Protein AF-A0A9J6GQZ3-F1 (afdb_monomer_lite)

Secondary structure (DSSP, 8-state):
-PPPPPEE--SHHHHHHHHHHHTTS-----EE-SS-SPPGGGG-GGGGGGSTTSTTS---BPPP-TTS-TTSGGG--B---S-S-------

InterPro domains:
  IPR012132 Glucose-methanol-choline oxidoreductase [PTHR11552] (8-71)
  IPR036188 FAD/NAD(P)-binding domain superfamily [G3DSA:3.50.50.60] (8-39)
  IPR036188 FAD/NAD(P)-binding domain superfamily [SSF51905] (8-67)

Foldseek 3Di:
DDADDAQEAPPPVSVVVCCVQCVVVPHDHHYHAPADADDVLVVDVVCVVVCAPHRFFPQDKDQQDPPACPVDVSNMDGDGDGTSHDDDPDD

Sequence (91 aa):
MSLPPPAVGAGSAGCALANRLTADGTARVLLLEAGGLEDGAVQVPFFSPLLQRTEVDWDYTSEPQRNASFSFDGQVSTLINHSKHFNFLNN

Organism: Haemaphysalis longicornis (NCBI:txid44386)

Structure (mmCIF, N/CA/C/O backbone):
data_AF-A0A9J6GQZ3-F1
#
_entry.id   AF-A0A9J6GQZ3-F1
#
loop_
_atom_site.group_PDB
_atom_site.id
_atom_site.type_symbol
_atom_site.label_atom_id
_atom_site.label_alt_id
_atom_site.label_comp_id
_atom_site.label_asym_id
_atom_site.label_entity_id
_atom_site.label_seq_id
_atom_site.pdbx_PDB_ins_code
_atom_site.Cartn_x
_atom_site.Cartn_y
_atom_site.Cartn_z
_atom_site.occupancy
_atom_site.B_iso_or_equiv
_atom_site.auth_seq_id
_atom_site.auth_comp_id
_atom_site.auth_asym_id
_atom_site.auth_atom_id
_atom_site.pdbx_PDB_model_num
ATOM 1 N N . MET A 1 1 ? -21.780 17.700 15.321 1.00 57.16 1 MET A N 1
ATOM 2 C CA . MET A 1 1 ? -20.348 17.454 15.591 1.00 57.16 1 MET A CA 1
ATOM 3 C C . MET A 1 1 ? -19.683 17.187 14.250 1.00 57.16 1 MET A C 1
ATOM 5 O O . MET A 1 1 ? -20.202 16.367 13.505 1.00 57.16 1 MET A O 1
ATOM 9 N N . SER A 1 2 ? -18.656 17.958 13.887 1.00 68.75 2 SER A N 1
ATOM 10 C CA . SER A 1 2 ? -17.925 17.774 12.623 1.00 68.75 2 SER A CA 1
ATOM 11 C C . SER A 1 2 ? -17.145 16.464 12.680 1.00 68.75 2 SER A C 1
ATOM 13 O O . SER A 1 2 ? -16.508 16.202 13.698 1.00 68.75 2 SER A O 1
ATOM 15 N N . LEU A 1 3 ? -17.178 15.657 11.618 1.00 66.94 3 LEU A N 1
ATOM 16 C CA . LEU A 1 3 ? -16.279 14.508 11.518 1.00 66.94 3 LEU A CA 1
ATOM 17 C C . LEU A 1 3 ? -14.833 15.011 11.362 1.00 66.94 3 LEU A C 1
ATOM 19 O O . LEU A 1 3 ? -14.631 16.060 10.737 1.00 66.94 3 LEU A O 1
ATOM 23 N N . PRO A 1 4 ? -13.834 14.308 11.925 1.00 73.44 4 PRO A N 1
ATOM 24 C CA . PRO A 1 4 ? -12.439 14.559 11.589 1.00 73.44 4 PRO A CA 1
ATOM 25 C C . PRO A 1 4 ? -12.202 14.334 10.083 1.00 73.44 4 PRO A C 1
ATOM 27 O O . PRO A 1 4 ? -12.970 13.605 9.443 1.00 73.44 4 PRO A O 1
ATOM 30 N N . PRO A 1 5 ? -11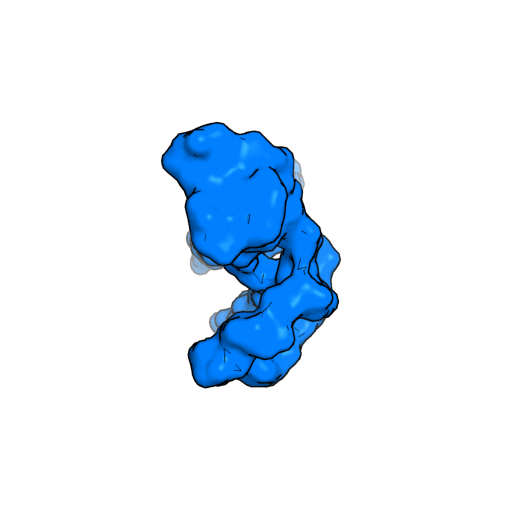.158 14.952 9.497 1.00 78.94 5 PRO A N 1
ATOM 31 C CA . PRO A 1 5 ? -10.794 14.698 8.108 1.00 78.94 5 PRO A CA 1
ATOM 32 C C . PRO A 1 5 ? -10.545 13.197 7.873 1.00 78.94 5 PRO A C 1
ATOM 34 O O . PRO A 1 5 ? -10.103 12.498 8.791 1.00 78.94 5 PRO A O 1
ATOM 37 N N . PRO A 1 6 ? -10.833 12.685 6.663 1.00 80.69 6 PRO A N 1
ATOM 38 C CA . PRO A 1 6 ? -10.639 11.276 6.353 1.00 80.69 6 PRO A CA 1
ATOM 39 C C . PRO A 1 6 ? -9.159 10.891 6.426 1.00 80.69 6 PRO A C 1
ATOM 41 O O . PRO A 1 6 ? -8.282 11.665 6.038 1.00 80.69 6 PRO A O 1
ATOM 44 N N . ALA A 1 7 ? -8.892 9.667 6.877 1.00 85.88 7 ALA A N 1
ATOM 45 C CA . ALA A 1 7 ? -7.593 9.036 6.713 1.00 85.88 7 ALA A CA 1
ATOM 46 C C . ALA A 1 7 ? -7.524 8.442 5.300 1.00 85.88 7 ALA A C 1
ATOM 48 O O . ALA A 1 7 ? -8.351 7.607 4.928 1.00 85.88 7 ALA A O 1
ATOM 49 N N . VAL A 1 8 ? -6.562 8.901 4.501 1.00 89.75 8 VAL A N 1
ATOM 50 C CA . VAL A 1 8 ? -6.349 8.422 3.130 1.00 89.75 8 VAL A CA 1
ATOM 51 C C . VAL A 1 8 ? -5.171 7.451 3.141 1.00 89.75 8 VAL A C 1
ATOM 53 O O . VAL A 1 8 ? -4.047 7.844 3.448 1.00 89.75 8 VAL A O 1
ATOM 56 N N . GLY A 1 9 ? -5.450 6.191 2.825 1.00 87.88 9 GLY A N 1
ATOM 57 C CA . GLY A 1 9 ? -4.546 5.049 2.914 1.00 87.88 9 GLY A CA 1
ATOM 58 C C . GLY A 1 9 ? -4.714 4.273 4.222 1.00 87.88 9 GLY A C 1
ATOM 59 O O . GLY A 1 9 ? -4.445 4.790 5.304 1.00 87.88 9 GLY A O 1
ATOM 60 N N . ALA A 1 10 ? -5.090 3.003 4.115 1.00 88.88 10 ALA A N 1
ATOM 61 C CA . ALA A 1 10 ? -5.118 1.983 5.161 1.00 88.88 10 ALA A CA 1
ATOM 62 C C . ALA A 1 10 ? -3.789 1.211 5.269 1.00 88.88 10 ALA A C 1
ATOM 64 O O . ALA A 1 10 ? -3.750 0.091 5.768 1.00 88.88 10 ALA A O 1
ATOM 65 N N . GLY A 1 11 ? -2.669 1.816 4.867 1.00 85.62 11 GLY A N 1
ATOM 66 C CA . GLY A 1 11 ? -1.341 1.285 5.182 1.00 85.62 11 GLY A CA 1
ATOM 67 C C . GLY A 1 11 ? -1.032 1.330 6.687 1.00 85.62 11 GLY A C 1
ATOM 68 O O . GLY A 1 11 ? -1.821 1.825 7.497 1.00 85.62 11 GLY A O 1
ATOM 69 N N . SER A 1 12 ? 0.165 0.885 7.077 1.00 86.06 12 SER A N 1
ATOM 70 C CA . SER A 1 12 ? 0.573 0.731 8.486 1.00 86.06 12 SER A CA 1
ATOM 71 C C . SER A 1 12 ? 0.295 1.964 9.362 1.00 86.06 12 SER A C 1
ATOM 73 O O . SER A 1 12 ? -0.207 1.842 10.479 1.00 86.06 12 SER A O 1
ATOM 75 N N . ALA A 1 13 ? 0.585 3.167 8.854 1.00 88.38 13 ALA A N 1
ATOM 76 C CA . ALA A 1 13 ? 0.354 4.412 9.588 1.00 88.38 13 ALA A CA 1
ATOM 77 C C . ALA A 1 13 ? -1.135 4.789 9.670 1.00 88.38 13 ALA A C 1
ATOM 79 O O . ALA A 1 13 ? -1.602 5.193 10.736 1.00 88.38 13 ALA A O 1
ATOM 80 N N . GLY A 1 14 ? -1.880 4.636 8.570 1.00 89.31 14 GLY A N 1
ATOM 81 C CA . GLY A 1 14 ? -3.309 4.941 8.518 1.00 89.31 14 GLY A CA 1
ATOM 82 C C . GLY A 1 14 ? -4.118 4.033 9.437 1.00 89.31 14 GLY A C 1
ATOM 83 O O . GLY A 1 14 ? -4.953 4.520 10.200 1.00 89.31 14 GLY A O 1
ATOM 84 N N . CYS A 1 15 ? -3.787 2.739 9.463 1.00 88.81 15 CYS A N 1
ATOM 85 C CA . CYS A 1 15 ? -4.414 1.785 10.370 1.00 88.81 15 CYS A CA 1
ATOM 86 C C . CYS A 1 15 ? -4.101 2.069 11.841 1.00 88.81 15 CYS A C 1
ATOM 88 O O . CYS A 1 15 ? -5.010 2.111 12.672 1.00 88.81 15 CYS A O 1
ATOM 90 N N . ALA A 1 16 ? -2.836 2.341 12.173 1.00 90.75 16 ALA A N 1
ATOM 91 C CA . ALA A 1 16 ? -2.453 2.696 13.537 1.00 90.75 16 ALA A CA 1
ATOM 92 C C . ALA A 1 16 ? -3.134 3.989 14.020 1.00 90.75 16 ALA A C 1
ATOM 94 O O . ALA A 1 16 ? -3.542 4.076 15.180 1.00 90.75 16 ALA A O 1
ATOM 95 N N . LEU A 1 17 ? -3.273 4.987 13.142 1.00 90.38 17 LEU A N 1
ATOM 96 C CA . LEU A 1 17 ? -3.969 6.236 13.444 1.00 90.38 17 LEU A CA 1
ATOM 97 C C . LEU A 1 17 ? -5.467 6.005 13.657 1.00 90.38 17 LEU A C 1
ATOM 99 O O . LEU A 1 17 ? -5.996 6.438 14.678 1.00 90.38 17 LEU A O 1
ATOM 103 N N . ALA A 1 18 ? -6.134 5.315 12.727 1.00 90.62 18 ALA A N 1
ATOM 104 C CA . ALA A 1 18 ? -7.562 5.027 12.819 1.00 90.62 18 ALA A CA 1
ATOM 105 C C . ALA A 1 18 ? -7.889 4.274 14.115 1.00 90.62 18 ALA A C 1
ATOM 107 O O . ALA A 1 18 ? -8.756 4.724 14.856 1.00 90.62 18 ALA A O 1
ATOM 108 N N . ASN A 1 19 ? -7.121 3.227 14.443 1.00 92.75 19 ASN A N 1
ATOM 109 C CA . ASN A 1 19 ? -7.288 2.455 15.676 1.00 92.75 19 ASN A CA 1
ATOM 110 C C . ASN A 1 19 ? -7.194 3.342 16.931 1.00 92.75 19 ASN A C 1
ATOM 112 O O . ASN A 1 19 ? -8.037 3.276 17.821 1.00 92.75 19 ASN A O 1
ATOM 116 N N . ARG A 1 20 ? -6.189 4.226 16.991 1.00 93.00 20 ARG A N 1
ATOM 117 C CA . ARG A 1 20 ? -6.012 5.147 18.126 1.00 93.00 20 ARG A CA 1
ATOM 118 C C . ARG A 1 20 ? -7.141 6.165 18.242 1.00 93.00 20 ARG A C 1
ATOM 120 O O . ARG A 1 20 ? -7.561 6.460 19.353 1.00 93.00 20 ARG A O 1
ATOM 127 N N . LEU A 1 21 ? -7.611 6.708 17.121 1.00 91.94 21 LEU A N 1
ATOM 128 C CA . LEU A 1 21 ? -8.682 7.703 17.114 1.00 91.94 21 LEU A CA 1
ATOM 129 C C . LEU A 1 21 ? -10.026 7.104 17.532 1.00 91.94 21 LEU A C 1
ATOM 131 O O . LEU A 1 21 ? -10.799 7.786 18.190 1.00 91.94 21 LEU A O 1
ATOM 135 N N . THR A 1 22 ? -10.311 5.852 17.173 1.00 92.44 22 THR A N 1
ATOM 136 C CA . THR A 1 22 ? -11.587 5.196 17.501 1.00 92.44 22 THR A CA 1
ATOM 137 C C . THR A 1 22 ? -11.598 4.495 18.861 1.00 92.44 22 THR A C 1
ATOM 139 O O . THR A 1 22 ? -12.637 3.969 19.249 1.00 92.44 22 THR A O 1
ATOM 142 N N . ALA A 1 23 ? -10.477 4.471 19.590 1.00 94.75 23 ALA A N 1
ATOM 143 C CA . ALA A 1 23 ? -10.286 3.631 20.778 1.00 94.75 23 ALA A CA 1
ATOM 144 C C . ALA A 1 23 ? -11.278 3.894 21.928 1.00 94.75 23 ALA A C 1
ATOM 146 O O . ALA A 1 23 ? -11.597 2.977 22.680 1.00 94.75 23 ALA A O 1
ATOM 147 N N . ASP A 1 24 ? -11.767 5.126 22.077 1.00 93.56 24 ASP A N 1
ATOM 148 C CA . ASP A 1 24 ? -12.729 5.505 23.123 1.00 93.56 24 ASP A CA 1
ATOM 149 C C . ASP A 1 24 ? -14.197 5.499 22.649 1.00 93.56 24 ASP A C 1
ATOM 151 O O . ASP A 1 24 ? -15.104 5.808 23.421 1.00 93.56 24 ASP A O 1
ATOM 155 N N . GLY A 1 25 ? -14.443 5.158 21.378 1.00 90.62 25 GLY A N 1
ATOM 156 C CA . GLY A 1 25 ? -15.773 5.118 20.764 1.00 90.62 25 GLY A CA 1
ATOM 157 C C . GLY A 1 25 ? -16.423 6.485 20.513 1.00 90.62 25 GLY A C 1
ATOM 158 O O . GLY A 1 25 ? -17.558 6.536 20.037 1.00 90.62 25 GLY A O 1
ATOM 159 N N . THR A 1 26 ? -15.744 7.596 20.807 1.00 91.31 26 THR A N 1
ATOM 160 C CA . THR A 1 26 ? -16.309 8.948 20.662 1.00 91.31 26 THR A CA 1
ATOM 161 C C . THR A 1 26 ? -16.080 9.540 19.274 1.00 91.31 26 THR A C 1
ATOM 163 O O . THR A 1 26 ? -16.878 10.353 18.799 1.00 91.31 26 THR A O 1
ATOM 166 N N . ALA A 1 27 ? -15.009 9.118 18.599 1.00 89.31 27 ALA A N 1
ATOM 167 C CA . ALA A 1 27 ? -14.682 9.562 17.255 1.00 89.31 27 ALA A CA 1
ATOM 168 C C . ALA A 1 27 ? -15.197 8.585 16.193 1.00 89.31 27 ALA A C 1
ATOM 170 O O . ALA A 1 27 ? -15.104 7.365 16.321 1.00 89.31 27 ALA A O 1
ATOM 171 N N . ARG A 1 28 ? -15.669 9.145 15.078 1.00 90.62 28 ARG A N 1
ATOM 172 C CA . ARG A 1 28 ? -15.971 8.397 13.857 1.00 90.62 28 ARG A CA 1
ATOM 173 C C . ARG A 1 28 ? -14.963 8.782 12.783 1.00 90.62 28 ARG A C 1
ATOM 175 O O . ARG A 1 28 ? -14.890 9.946 12.400 1.00 90.62 28 ARG A O 1
ATOM 182 N N . VAL A 1 29 ? -14.209 7.799 12.301 1.00 90.38 29 VAL A N 1
ATOM 183 C CA . VAL A 1 29 ? -13.169 7.971 11.279 1.00 90.38 29 VAL A CA 1
ATOM 184 C C . VAL A 1 29 ? -13.637 7.345 9.968 1.00 90.38 29 VAL A C 1
ATOM 186 O O . VAL A 1 29 ? -14.188 6.247 9.964 1.00 90.38 29 VAL A O 1
ATOM 189 N N . LEU A 1 30 ? -13.420 8.049 8.857 1.00 91.38 30 LEU A N 1
ATOM 190 C CA . LEU A 1 30 ? -13.526 7.490 7.511 1.00 91.38 30 LEU A CA 1
ATOM 191 C C . LEU A 1 30 ? -12.118 7.123 7.036 1.00 91.38 30 LEU A C 1
ATOM 193 O O . LEU A 1 30 ? -11.266 8.006 6.939 1.00 91.38 30 LEU A O 1
ATOM 197 N N . LEU A 1 31 ? -11.891 5.840 6.756 1.00 89.94 31 LEU A N 1
ATOM 198 C CA . LEU A 1 31 ? -10.641 5.318 6.205 1.00 89.94 31 LEU A CA 1
ATOM 199 C C . LEU A 1 31 ? -10.870 4.936 4.740 1.00 89.94 31 LEU A C 1
ATOM 201 O O . LEU A 1 31 ? -11.770 4.152 4.445 1.00 89.94 31 LEU A O 1
ATOM 205 N N . LEU A 1 32 ? -10.089 5.519 3.833 1.00 91.19 32 LEU A N 1
ATOM 206 C CA . LEU A 1 32 ? -10.170 5.266 2.395 1.00 91.19 32 LEU A CA 1
ATOM 207 C C . LEU A 1 32 ? -8.928 4.500 1.946 1.00 91.19 32 LEU A C 1
ATOM 209 O O . LEU A 1 32 ? -7.823 5.000 2.122 1.00 91.19 32 LEU A O 1
ATOM 213 N N . GLU A 1 33 ? -9.108 3.327 1.345 1.00 88.44 33 GLU A N 1
ATOM 214 C CA . GLU A 1 33 ? -8.031 2.515 0.767 1.00 88.44 33 GLU A CA 1
ATOM 215 C C . GLU A 1 33 ? -8.241 2.387 -0.744 1.00 88.44 33 GLU A C 1
ATOM 217 O O . GLU A 1 33 ? -9.376 2.272 -1.208 1.00 88.44 33 GLU A O 1
ATOM 222 N N . ALA A 1 34 ? -7.156 2.474 -1.513 1.00 89.88 34 ALA A N 1
ATOM 223 C CA . ALA A 1 34 ? -7.207 2.430 -2.970 1.00 89.88 34 ALA A CA 1
ATOM 224 C C . ALA A 1 34 ? -7.190 0.996 -3.512 1.00 89.88 34 ALA A C 1
ATOM 226 O O . ALA A 1 34 ? -7.625 0.762 -4.643 1.00 89.88 34 ALA A O 1
ATOM 227 N N . GLY A 1 35 ? -6.662 0.042 -2.747 1.00 85.25 35 GLY A N 1
ATOM 228 C CA . GLY A 1 35 ? -6.735 -1.365 -3.105 1.00 85.25 35 GLY A CA 1
ATOM 229 C C . GLY A 1 35 ? -8.027 -2.059 -2.707 1.00 85.25 35 GLY A C 1
ATOM 230 O O . GLY A 1 35 ? -8.900 -1.512 -2.038 1.00 85.25 35 GLY A O 1
ATOM 231 N N . GLY A 1 36 ? -8.142 -3.297 -3.172 1.00 83.56 36 GLY A N 1
ATOM 232 C CA . GLY A 1 36 ? -9.177 -4.234 -2.777 1.00 83.56 36 GLY A CA 1
ATOM 233 C C . GLY A 1 36 ? -8.876 -4.963 -1.470 1.00 83.56 36 GLY A C 1
ATOM 234 O O . GLY A 1 36 ? -7.985 -4.616 -0.691 1.00 83.56 36 GLY A O 1
ATOM 235 N N . LEU A 1 37 ? -9.672 -6.003 -1.243 1.00 80.56 37 LEU A N 1
ATOM 236 C CA . LEU A 1 37 ? -9.467 -6.914 -0.131 1.00 80.56 37 LEU A CA 1
ATOM 237 C C . LEU A 1 37 ? -8.164 -7.688 -0.310 1.00 80.56 37 LEU A C 1
ATOM 239 O O . LEU A 1 37 ? -7.717 -7.977 -1.418 1.00 80.56 37 LEU A O 1
ATOM 243 N N . GLU A 1 38 ? -7.576 -8.025 0.822 1.00 76.12 38 GLU A N 1
ATOM 244 C CA . GLU A 1 38 ? -6.341 -8.777 0.886 1.00 76.12 38 GLU A CA 1
ATOM 245 C C . GLU A 1 38 ? -6.475 -10.206 0.333 1.00 76.12 38 GLU A C 1
ATOM 247 O O . GLU A 1 38 ? -7.396 -10.940 0.694 1.00 76.12 38 GLU A O 1
ATOM 252 N N . ASP A 1 39 ? -5.512 -10.602 -0.509 1.00 79.06 39 ASP A N 1
ATOM 253 C CA . ASP A 1 39 ? -5.317 -11.981 -0.970 1.00 79.06 39 ASP A CA 1
ATOM 254 C C . ASP A 1 39 ? -4.445 -12.746 0.042 1.00 79.06 39 ASP A C 1
ATOM 256 O O . ASP A 1 39 ? -3.433 -12.230 0.515 1.00 79.06 39 ASP A O 1
ATOM 260 N N . GLY A 1 40 ? -4.781 -14.002 0.347 1.00 84.00 40 GLY A N 1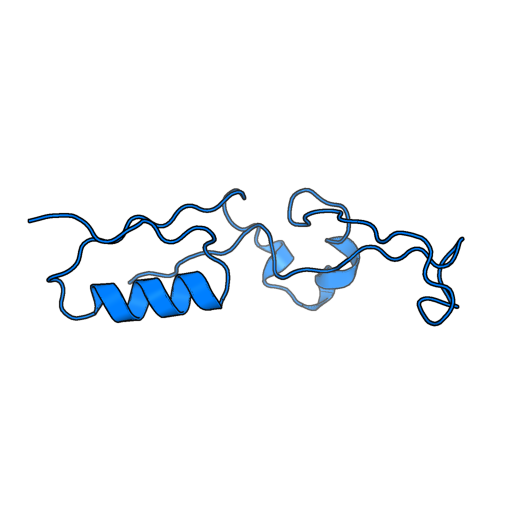
ATOM 261 C CA . GLY A 1 40 ? -3.995 -14.851 1.249 1.00 84.00 40 GLY A CA 1
ATOM 262 C C . GLY A 1 40 ? -2.529 -15.046 0.833 1.00 84.00 40 GLY A C 1
ATOM 263 O O . GLY A 1 40 ? -1.688 -15.326 1.689 1.00 84.00 40 GLY A O 1
ATOM 264 N N . ALA A 1 41 ? -2.182 -14.853 -0.442 1.00 86.94 41 ALA A N 1
ATOM 265 C CA . ALA A 1 41 ? -0.801 -14.892 -0.911 1.00 86.94 41 ALA A CA 1
ATOM 266 C C . ALA A 1 41 ? 0.086 -13.821 -0.251 1.00 86.94 41 ALA A C 1
ATOM 268 O O . ALA A 1 41 ? 1.270 -14.076 -0.026 1.00 86.94 41 ALA A O 1
ATOM 269 N N . VAL A 1 42 ? -0.464 -12.654 0.116 1.00 85.44 42 VAL A N 1
ATOM 270 C CA . VAL A 1 42 ? 0.323 -11.564 0.724 1.00 85.44 42 VAL A CA 1
ATOM 271 C C . VAL A 1 42 ? 0.668 -11.825 2.196 1.00 85.44 42 VAL A C 1
ATOM 273 O O . VAL A 1 42 ? 1.603 -11.227 2.723 1.00 85.44 42 VAL A O 1
ATOM 276 N N . GLN A 1 43 ? -0.027 -12.769 2.840 1.00 85.94 43 GLN A N 1
ATOM 277 C CA . GLN A 1 43 ? 0.235 -13.192 4.220 1.00 85.94 43 GLN A CA 1
ATOM 278 C C . GLN A 1 43 ? 1.400 -14.179 4.343 1.00 85.94 43 GLN A C 1
ATOM 280 O O . GLN A 1 43 ? 1.893 -14.420 5.445 1.00 85.94 43 GLN A O 1
ATOM 285 N N . VAL A 1 44 ? 1.852 -14.771 3.234 1.00 90.12 44 VAL A N 1
ATOM 286 C CA . VAL A 1 44 ? 2.943 -15.749 3.225 1.00 90.12 44 VAL A CA 1
ATOM 287 C C . VAL A 1 44 ? 4.219 -15.067 2.714 1.00 90.12 44 VAL A C 1
ATOM 289 O O . VAL A 1 44 ? 4.343 -14.844 1.509 1.00 90.12 44 VAL A O 1
ATOM 292 N N . PRO A 1 45 ? 5.227 -14.796 3.572 1.00 87.56 45 PRO A N 1
ATOM 293 C CA . PRO A 1 45 ? 6.426 -14.050 3.169 1.00 87.56 45 PRO A CA 1
ATOM 294 C C . PRO A 1 45 ? 7.187 -14.671 1.991 1.00 87.56 45 PRO A C 1
ATOM 296 O O . PRO A 1 45 ? 7.807 -13.957 1.205 1.00 87.56 45 PRO A O 1
ATOM 299 N N . PHE A 1 46 ? 7.107 -15.998 1.838 1.00 93.00 46 PHE A N 1
ATOM 300 C CA . PHE A 1 46 ? 7.728 -16.732 0.735 1.00 93.00 46 PHE A CA 1
ATOM 301 C C . PHE A 1 46 ? 7.249 -16.264 -0.650 1.00 93.00 46 PHE A C 1
ATOM 303 O O . PHE A 1 46 ? 8.028 -16.286 -1.599 1.00 93.00 46 PHE A O 1
ATOM 310 N N . PHE A 1 47 ? 6.000 -15.804 -0.776 1.00 90.56 47 PHE A N 1
ATOM 311 C CA . PHE A 1 47 ? 5.451 -15.346 -2.053 1.00 90.56 47 PHE A CA 1
ATOM 312 C C . PHE A 1 47 ? 5.797 -13.895 -2.394 1.00 90.56 47 PHE A C 1
ATOM 314 O O . PHE A 1 47 ? 5.528 -13.475 -3.515 1.00 90.56 47 PHE A O 1
ATOM 321 N N . SER A 1 48 ? 6.451 -13.139 -1.504 1.00 87.38 48 SER A N 1
ATOM 322 C CA . SER A 1 48 ? 6.770 -11.719 -1.728 1.00 87.38 48 SER A CA 1
ATOM 323 C C . SER A 1 48 ? 7.416 -11.408 -3.095 1.00 87.38 48 SER A C 1
ATOM 325 O O . SER A 1 48 ? 6.968 -10.457 -3.738 1.00 87.38 48 SER A O 1
ATOM 327 N N . PRO A 1 49 ? 8.382 -12.195 -3.619 1.00 87.88 49 PRO A N 1
ATOM 328 C CA . PRO A 1 49 ? 8.961 -11.924 -4.939 1.00 87.88 49 PRO A CA 1
ATOM 329 C C . PRO A 1 49 ? 7.974 -12.083 -6.106 1.00 87.88 49 PRO A C 1
ATOM 331 O O . PRO A 1 49 ? 8.168 -11.463 -7.145 1.00 87.88 49 PRO A O 1
ATOM 334 N N . LEU A 1 50 ? 6.929 -12.902 -5.946 1.00 89.44 50 LEU A N 1
ATOM 335 C CA . LEU A 1 50 ? 5.920 -13.173 -6.979 1.00 89.44 50 LEU A CA 1
ATOM 336 C C . LEU A 1 50 ? 4.822 -12.106 -7.039 1.00 89.44 50 LEU A C 1
ATOM 338 O O . LEU A 1 50 ? 4.083 -12.048 -8.014 1.00 89.44 50 LEU A O 1
ATOM 342 N N . LEU A 1 51 ? 4.698 -11.290 -5.992 1.00 87.12 51 LEU A N 1
ATOM 343 C CA . LEU A 1 51 ? 3.639 -10.289 -5.864 1.00 87.12 51 LEU A CA 1
ATOM 344 C C . LEU A 1 51 ? 4.001 -8.947 -6.514 1.00 87.12 51 LEU A C 1
ATOM 346 O O . LEU A 1 51 ? 3.126 -8.102 -6.699 1.00 87.12 51 LEU A O 1
ATOM 350 N N . GLN A 1 52 ? 5.268 -8.749 -6.882 1.00 86.69 52 GLN A N 1
ATOM 351 C CA . GLN A 1 52 ? 5.720 -7.538 -7.567 1.00 86.69 52 GLN A CA 1
ATOM 352 C C . GLN A 1 52 ? 5.029 -7.404 -8.926 1.00 86.69 52 GLN A C 1
ATOM 354 O O . GLN A 1 52 ? 4.911 -8.385 -9.662 1.00 86.69 52 GLN A O 1
ATOM 359 N N . ARG A 1 53 ? 4.616 -6.182 -9.282 1.00 86.81 53 ARG A N 1
ATOM 360 C CA . ARG A 1 53 ? 3.958 -5.865 -10.565 1.00 86.81 53 ARG A CA 1
ATOM 361 C C . ARG A 1 53 ? 2.636 -6.610 -10.797 1.00 86.81 53 ARG A C 1
ATOM 363 O O . ARG A 1 53 ? 2.194 -6.772 -11.933 1.00 86.81 53 ARG A O 1
ATOM 370 N N . THR A 1 54 ? 2.013 -7.084 -9.722 1.00 87.38 54 THR A N 1
ATOM 371 C CA . THR A 1 54 ? 0.653 -7.636 -9.736 1.00 87.38 54 THR A CA 1
ATOM 372 C C . THR A 1 54 ? -0.341 -6.591 -9.224 1.00 87.38 54 THR A C 1
ATOM 374 O O . THR A 1 54 ? 0.032 -5.470 -8.890 1.00 87.38 54 THR A O 1
ATOM 377 N N . GLU A 1 55 ? -1.620 -6.945 -9.122 1.00 85.88 55 GLU A N 1
ATOM 378 C CA . GLU A 1 55 ? -2.672 -6.033 -8.656 1.00 85.88 55 GLU A CA 1
ATOM 379 C C . GLU A 1 55 ? -2.512 -5.535 -7.210 1.00 85.88 55 GLU A C 1
ATOM 381 O O . GLU A 1 55 ? -3.118 -4.516 -6.858 1.00 85.88 55 GLU A O 1
ATOM 386 N N . VAL A 1 56 ? -1.716 -6.238 -6.391 1.00 84.75 56 VAL A N 1
ATOM 387 C CA . VAL A 1 56 ? -1.435 -5.884 -4.987 1.00 84.75 56 VAL A CA 1
ATOM 388 C C . VAL A 1 56 ? -0.279 -4.885 -4.846 1.00 84.75 56 VAL A C 1
ATOM 390 O O . VAL A 1 56 ? -0.074 -4.324 -3.766 1.00 84.75 56 VAL A O 1
ATOM 393 N N . ASP A 1 57 ? 0.463 -4.665 -5.933 1.00 86.50 57 ASP A N 1
ATOM 394 C CA . ASP A 1 57 ? 1.552 -3.702 -6.048 1.00 86.50 57 ASP A CA 1
ATOM 395 C C . ASP A 1 57 ? 1.052 -2.430 -6.751 1.00 86.50 57 ASP A C 1
ATOM 397 O O . ASP A 1 57 ? 0.106 -2.442 -7.541 1.00 86.50 57 ASP A O 1
ATOM 401 N N . TRP A 1 58 ? 1.686 -1.303 -6.448 1.00 87.62 58 TRP A N 1
ATOM 402 C CA . TRP A 1 58 ? 1.438 -0.051 -7.158 1.00 87.62 58 TRP A CA 1
ATOM 403 C C . TRP A 1 58 ? 2.143 -0.001 -8.517 1.00 87.62 58 TRP A C 1
ATOM 405 O O . TRP A 1 58 ? 1.784 0.838 -9.340 1.00 87.62 58 TRP A O 1
ATOM 415 N N . ASP A 1 59 ? 3.137 -0.873 -8.737 1.00 88.75 59 ASP A N 1
ATOM 416 C CA . ASP A 1 59 ? 3.957 -0.954 -9.958 1.00 88.75 59 ASP A CA 1
ATOM 417 C C . ASP A 1 59 ? 4.596 0.399 -10.332 1.00 88.75 59 ASP A C 1
ATOM 419 O O . ASP A 1 59 ? 4.830 0.726 -11.498 1.00 88.75 59 ASP A O 1
ATOM 423 N N . TYR A 1 60 ? 4.900 1.223 -9.322 1.00 89.06 60 TYR A N 1
ATOM 424 C CA . 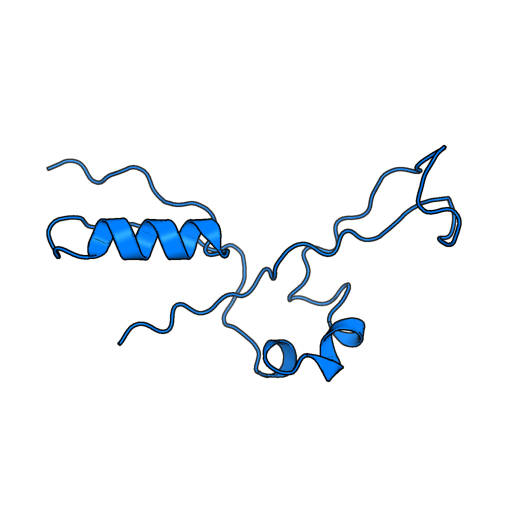TYR A 1 60 ? 5.635 2.458 -9.551 1.00 89.06 60 TYR A CA 1
ATOM 425 C C . TYR A 1 60 ? 7.062 2.138 -9.954 1.00 89.06 60 TYR A C 1
ATOM 427 O O . TYR A 1 60 ? 7.747 1.332 -9.330 1.00 89.06 60 TYR A O 1
ATOM 435 N N . THR A 1 61 ? 7.528 2.828 -10.982 1.00 90.38 61 THR A N 1
ATOM 436 C CA . THR A 1 61 ? 8.864 2.653 -11.529 1.00 90.38 61 THR A CA 1
ATOM 437 C C . THR A 1 61 ? 9.626 3.962 -11.386 1.00 90.38 61 THR A C 1
ATOM 439 O O . THR A 1 61 ? 9.072 5.037 -11.614 1.00 90.38 61 THR A O 1
ATOM 442 N N . SER A 1 62 ? 10.883 3.889 -10.953 1.00 91.88 62 SER A N 1
ATOM 443 C CA . SER A 1 62 ? 11.726 5.075 -10.845 1.00 91.88 62 SER A CA 1
ATOM 444 C C . SER A 1 62 ? 12.140 5.587 -12.225 1.00 91.88 62 SER A C 1
ATOM 446 O O . SER A 1 62 ? 12.316 4.815 -13.161 1.00 91.88 62 SER A O 1
ATOM 448 N N . GLU A 1 63 ? 12.438 6.877 -12.323 1.00 93.88 63 GLU A N 1
ATOM 449 C CA . GLU A 1 63 ? 13.296 7.374 -13.404 1.00 93.88 63 GLU A CA 1
ATOM 450 C C . GLU A 1 63 ? 14.715 6.769 -13.285 1.00 93.88 63 GLU A C 1
ATOM 452 O O . GLU A 1 63 ? 15.092 6.332 -12.187 1.00 93.88 63 GLU A O 1
ATOM 457 N N . PRO A 1 64 ? 15.531 6.763 -14.357 1.00 95.25 64 PRO A N 1
ATOM 458 C CA . PRO A 1 64 ? 16.921 6.304 -14.310 1.00 95.25 64 PRO A CA 1
ATOM 459 C C . PRO A 1 64 ? 17.748 6.982 -13.205 1.00 95.25 64 PRO A C 1
ATOM 461 O O . PRO A 1 64 ? 17.838 8.212 -13.134 1.00 95.25 64 PRO A O 1
ATOM 464 N N . GLN A 1 65 ? 18.386 6.185 -12.345 1.00 91.94 65 GLN A N 1
ATOM 465 C CA . GLN A 1 65 ? 19.133 6.670 -11.180 1.00 91.94 65 GLN A CA 1
ATOM 466 C C . GLN A 1 65 ? 20.651 6.602 -11.388 1.00 91.94 65 GLN A C 1
ATOM 468 O O . GLN A 1 65 ? 21.258 5.560 -11.183 1.00 91.94 65 GLN A O 1
ATOM 473 N N . ARG A 1 66 ? 21.305 7.743 -11.657 1.00 93.19 66 ARG A N 1
ATOM 474 C CA . ARG A 1 66 ? 22.764 7.798 -11.931 1.00 93.19 66 ARG A CA 1
ATOM 475 C C . ARG A 1 66 ? 23.657 7.154 -10.862 1.00 93.19 66 ARG A C 1
ATOM 477 O O . ARG A 1 66 ? 24.752 6.702 -11.182 1.00 93.19 66 ARG A O 1
ATOM 484 N N . ASN A 1 67 ? 23.206 7.161 -9.608 1.00 95.12 67 ASN A N 1
ATOM 485 C CA . ASN A 1 67 ? 23.993 6.754 -8.443 1.00 95.12 67 ASN A CA 1
ATOM 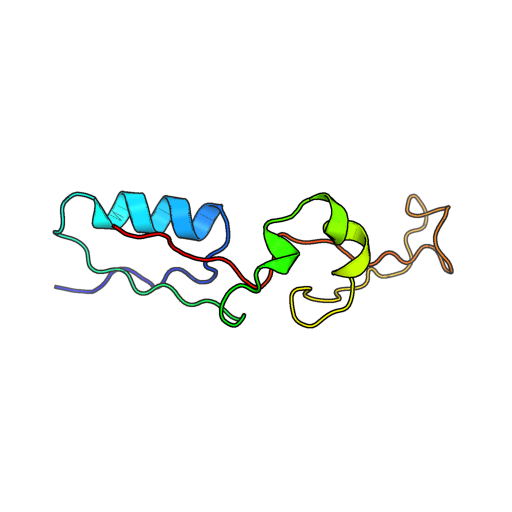486 C C . ASN A 1 67 ? 23.364 5.579 -7.662 1.00 95.12 67 ASN A C 1
ATOM 488 O O . ASN A 1 67 ? 23.777 5.321 -6.533 1.00 95.12 67 ASN A O 1
ATOM 492 N N . ALA A 1 68 ? 22.352 4.900 -8.212 1.00 92.25 68 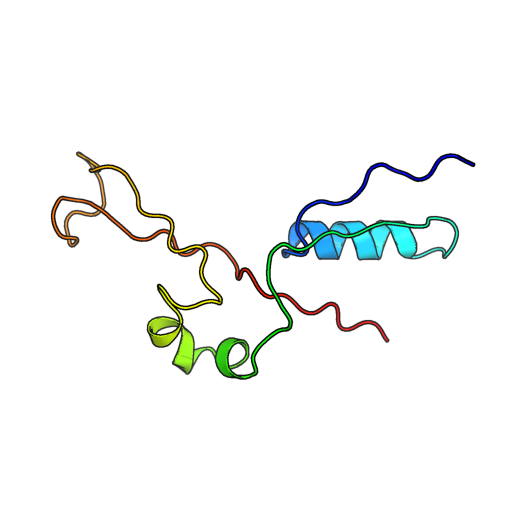ALA A N 1
ATOM 493 C CA . ALA A 1 68 ? 21.666 3.781 -7.563 1.00 92.25 68 ALA A CA 1
ATOM 494 C C . ALA A 1 68 ? 21.184 2.758 -8.604 1.00 92.25 68 ALA A C 1
ATOM 496 O O . ALA A 1 68 ? 21.349 2.957 -9.802 1.00 92.25 68 ALA A O 1
ATOM 497 N N . SER A 1 69 ? 20.597 1.648 -8.150 1.00 89.62 69 SER A N 1
ATOM 498 C CA . SER A 1 69 ? 19.972 0.655 -9.038 1.00 89.62 69 SER A CA 1
ATOM 499 C C . SER A 1 69 ? 20.907 0.089 -10.120 1.00 89.62 69 SER A C 1
ATOM 501 O O . SER A 1 69 ? 20.451 -0.300 -11.188 1.00 89.62 69 SER A O 1
ATOM 503 N N . PHE A 1 70 ? 22.215 0.008 -9.847 1.00 92.12 70 PHE A N 1
ATOM 504 C CA . PHE A 1 70 ? 23.231 -0.413 -10.825 1.00 92.12 70 PHE A CA 1
ATOM 505 C C . PHE A 1 70 ? 23.015 -1.822 -11.396 1.00 92.12 70 PHE A C 1
ATOM 507 O O . PHE A 1 70 ? 23.524 -2.129 -12.469 1.00 92.12 70 PHE A O 1
ATOM 514 N N . SER A 1 71 ? 22.272 -2.668 -10.680 1.00 90.56 71 SER A N 1
ATOM 515 C CA . SER A 1 71 ? 21.933 -4.031 -11.100 1.00 90.56 71 SER A CA 1
ATOM 516 C C . SER A 1 71 ? 20.662 -4.118 -11.952 1.00 90.56 71 SER A C 1
ATOM 518 O O . SER A 1 71 ? 20.323 -5.207 -12.406 1.00 90.56 71 SER A O 1
ATOM 520 N N . PHE A 1 72 ? 19.942 -3.010 -12.139 1.00 88.81 72 PHE A N 1
ATOM 521 C CA . PHE A 1 72 ? 18.693 -2.964 -12.893 1.00 88.81 72 PHE A CA 1
ATOM 522 C C . PHE A 1 72 ? 18.906 -2.344 -14.272 1.00 88.81 72 PHE A C 1
ATOM 524 O O . PHE A 1 72 ? 19.709 -1.419 -14.436 1.00 88.81 72 PHE A O 1
ATOM 531 N N . ASP A 1 73 ? 18.163 -2.845 -15.260 1.00 89.62 73 ASP A N 1
ATOM 532 C CA . ASP A 1 73 ? 18.234 -2.330 -16.624 1.00 89.62 73 ASP A CA 1
ATOM 533 C C . ASP A 1 73 ? 17.889 -0.834 -16.658 1.00 89.62 73 ASP A C 1
ATOM 535 O O . ASP A 1 73 ? 16.984 -0.365 -15.964 1.00 89.62 73 ASP A O 1
ATOM 539 N N . GLY A 1 74 ? 18.684 -0.060 -17.392 1.00 91.56 74 GLY A N 1
ATOM 540 C CA . GLY A 1 74 ? 18.555 1.398 -17.444 1.00 91.56 74 GLY A CA 1
ATOM 541 C C . GLY A 1 74 ? 18.692 2.133 -16.100 1.00 91.56 74 GLY A C 1
ATOM 542 O O . GLY A 1 74 ? 18.347 3.310 -16.042 1.00 91.56 74 GLY A O 1
ATOM 543 N N . GLN A 1 75 ? 19.185 1.489 -15.030 1.00 93.12 75 GLN A N 1
ATOM 544 C CA . GLN A 1 75 ? 19.183 2.027 -13.656 1.00 93.12 75 GLN A CA 1
ATOM 545 C C . GLN A 1 75 ? 17.774 2.385 -13.153 1.00 93.12 75 GLN A C 1
ATOM 547 O O . GLN A 1 75 ? 17.590 3.336 -12.386 1.00 93.12 75 GLN A O 1
ATOM 552 N N . VAL A 1 76 ? 16.777 1.620 -13.595 1.00 89.56 76 VAL A N 1
ATOM 553 C CA . VAL A 1 76 ? 15.361 1.811 -13.286 1.00 89.56 76 VAL A CA 1
ATOM 554 C C . VAL A 1 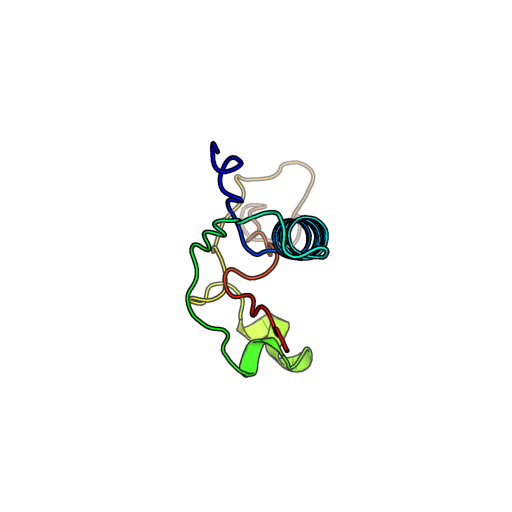76 ? 14.878 0.676 -12.386 1.00 89.56 76 VAL A C 1
ATOM 556 O O . VAL A 1 76 ? 14.989 -0.491 -12.743 1.00 89.56 76 VAL A O 1
ATOM 559 N N . SER A 1 77 ? 14.330 1.006 -11.216 1.00 84.69 77 SER A N 1
ATOM 560 C CA . SER A 1 77 ? 13.798 0.017 -10.269 1.00 84.69 77 SER A CA 1
ATOM 561 C C . SER A 1 77 ? 12.293 0.170 -10.114 1.00 84.69 77 SER A C 1
ATOM 563 O O . SER A 1 77 ? 11.785 1.288 -10.014 1.00 84.69 77 SER A O 1
ATOM 565 N N . THR A 1 78 ? 11.593 -0.955 -9.990 1.00 83.69 78 THR A N 1
ATOM 566 C CA . THR A 1 78 ? 10.242 -0.971 -9.422 1.00 83.69 78 THR A CA 1
ATOM 567 C C . THR A 1 78 ? 10.336 -0.670 -7.926 1.00 83.69 78 THR A C 1
ATOM 569 O O . THR A 1 78 ? 11.206 -1.194 -7.224 1.00 83.69 78 THR A O 1
ATOM 572 N N . LEU A 1 79 ? 9.481 0.225 -7.447 1.00 77.31 79 LEU A N 1
ATOM 573 C CA . LEU A 1 79 ? 9.369 0.601 -6.047 1.00 77.31 79 LEU A CA 1
ATOM 574 C C . LEU A 1 79 ? 8.408 -0.359 -5.358 1.00 77.31 79 LEU A C 1
ATOM 576 O O . LEU A 1 79 ? 7.206 -0.323 -5.601 1.00 77.31 79 LEU A O 1
ATOM 580 N N . ILE A 1 80 ? 8.941 -1.170 -4.450 1.00 69.25 80 ILE A N 1
ATOM 581 C CA . ILE A 1 80 ? 8.127 -2.015 -3.581 1.00 69.25 80 ILE A CA 1
ATOM 582 C C . ILE A 1 80 ? 7.648 -1.131 -2.428 1.00 69.25 80 ILE A C 1
ATOM 584 O O . ILE A 1 80 ? 8.388 -0.893 -1.472 1.00 69.25 80 ILE A O 1
ATOM 588 N N . ASN A 1 81 ? 6.439 -0.583 -2.537 1.00 60.81 81 ASN A N 1
ATOM 589 C CA . ASN A 1 81 ? 5.799 0.095 -1.413 1.00 60.81 81 ASN A CA 1
ATOM 590 C C . ASN A 1 81 ? 4.899 -0.889 -0.659 1.00 60.81 81 ASN A C 1
ATOM 592 O O . ASN A 1 81 ? 4.436 -1.878 -1.224 1.00 60.81 81 ASN A O 1
ATOM 596 N N . HIS A 1 82 ? 4.665 -0.621 0.626 1.00 57.56 82 HIS A N 1
ATOM 597 C CA . HIS A 1 82 ? 3.764 -1.431 1.434 1.00 57.56 82 HIS A CA 1
ATOM 598 C C . HIS A 1 82 ? 2.390 -1.526 0.755 1.00 57.56 82 HIS A C 1
ATOM 600 O O . HIS A 1 82 ? 1.859 -0.536 0.249 1.00 57.56 82 HIS A O 1
ATOM 606 N N . SER A 1 83 ? 1.897 -2.760 0.733 1.00 56.84 83 SER A N 1
ATOM 607 C CA . SER A 1 83 ? 0.833 -3.312 -0.095 1.00 56.84 83 SER A CA 1
ATOM 608 C C . SER A 1 83 ? -0.368 -2.391 -0.292 1.00 56.84 83 SER A C 1
ATOM 610 O O . SER A 1 83 ? -0.896 -1.817 0.657 1.00 56.84 83 SER A O 1
ATOM 612 N N . LYS A 1 84 ? -0.859 -2.339 -1.533 1.00 60.44 84 LYS A N 1
ATOM 613 C CA . LYS A 1 84 ? -2.144 -1.732 -1.905 1.00 60.44 84 LYS A CA 1
ATOM 614 C C . LYS A 1 84 ? -3.320 -2.379 -1.154 1.00 60.44 84 LYS A C 1
ATOM 616 O O . LYS A 1 84 ? -4.365 -1.771 -0.988 1.00 60.44 84 LYS A O 1
ATOM 621 N N . HIS A 1 85 ? -3.155 -3.622 -0.706 1.00 64.81 85 HIS A N 1
ATOM 622 C CA . HIS A 1 85 ? -4.140 -4.352 0.084 1.00 64.81 85 HIS A CA 1
ATOM 623 C C . HIS A 1 85 ? -3.689 -4.448 1.537 1.00 64.81 85 HIS A C 1
ATOM 625 O O . HIS A 1 85 ? -2.594 -4.934 1.819 1.00 64.81 85 HIS A O 1
ATOM 631 N N . PHE A 1 86 ? -4.542 -4.006 2.455 1.00 60.38 86 PHE A N 1
ATOM 632 C CA . PHE A 1 86 ? -4.312 -4.157 3.883 1.00 60.38 86 PHE A CA 1
ATOM 633 C C . PHE A 1 86 ? -5.639 -4.400 4.588 1.00 60.38 86 PHE A C 1
ATOM 635 O O . PHE A 1 86 ? -6.602 -3.660 4.375 1.00 60.38 86 PHE A O 1
ATOM 642 N N . ASN A 1 87 ? -5.698 -5.434 5.424 1.00 49.75 87 ASN A N 1
ATOM 643 C CA . ASN A 1 87 ? -6.902 -5.740 6.175 1.00 49.75 87 ASN A CA 1
ATOM 644 C C . ASN A 1 87 ? -6.853 -5.122 7.577 1.00 49.75 87 ASN A C 1
ATOM 646 O O . ASN A 1 87 ? -5.905 -5.313 8.342 1.00 49.75 87 ASN A O 1
ATOM 650 N N . PHE A 1 88 ? -7.922 -4.421 7.945 1.00 45.03 88 PHE A N 1
ATOM 651 C CA . PHE A 1 88 ? -8.195 -4.100 9.339 1.00 45.03 88 PHE A CA 1
ATOM 652 C C . PHE A 1 88 ? -8.833 -5.345 9.962 1.00 45.03 88 PHE A C 1
ATOM 654 O O . PHE A 1 88 ? -10.027 -5.590 9.794 1.00 45.03 88 PHE A O 1
ATOM 661 N N . LEU A 1 89 ? -8.052 -6.161 10.671 1.00 35.25 89 LEU A N 1
ATOM 662 C CA . LEU A 1 89 ? -8.623 -7.162 11.573 1.00 35.25 89 LEU A CA 1
ATOM 663 C C . LEU A 1 89 ? -9.195 -6.420 12.788 1.00 35.25 89 LEU A C 1
ATOM 665 O O . LEU A 1 89 ? -8.525 -6.288 13.807 1.00 35.25 89 LEU A O 1
ATOM 669 N N . ASN A 1 90 ? -10.412 -5.890 12.664 1.00 30.58 90 ASN A N 1
ATOM 670 C CA . ASN A 1 90 ? -11.196 -5.509 13.833 1.00 30.58 90 ASN A CA 1
ATOM 671 C C . ASN A 1 90 ? -11.973 -6.733 14.317 1.00 30.58 90 ASN A C 1
ATOM 673 O O . ASN A 1 90 ? -12.854 -7.237 13.619 1.00 30.58 90 ASN A O 1
ATOM 677 N N . ASN A 1 91 ? -11.625 -7.167 15.526 1.00 32.09 91 ASN A N 1
ATOM 678 C CA . ASN A 1 91 ? -12.597 -7.589 16.526 1.00 32.09 91 ASN A CA 1
ATOM 679 C C . ASN A 1 91 ? -12.803 -6.399 17.464 1.00 32.09 91 ASN A C 1
ATOM 681 O O . ASN A 1 91 ? -11.765 -5.846 17.895 1.00 32.09 91 ASN A O 1
#

Radius of gyration: 17.08 Å; chains: 1; bounding box: 44×34×41 Å

pLDDT: mean 82.75, std 14.16, range [30.58, 95.25]